Protein AF-A0A7V3C710-F1 (afdb_monomer)

Solvent-accessible surface area (backbone atoms only — not comparable to full-atom values): 4600 Å² total; per-residue (Å²): 134,86,66,83,80,61,92,77,72,60,92,76,80,82,80,48,71,71,42,72,47,78,41,51,37,75,61,56,58,69,34,60,93,37,96,40,36,42,80,89,80,55,31,34,56,55,97,94,36,46,28,35,78,76,48,74,47,77,45,97,87,77,48,45,32,27,37,30,31,29,48,84,132

Structure (mmCIF, N/CA/C/O backbone):
data_AF-A0A7V3C710-F1
#
_entry.id   AF-A0A7V3C710-F1
#
loop_
_atom_site.group_PDB
_atom_site.id
_atom_site.type_symbol
_atom_site.label_atom_id
_atom_site.label_alt_id
_atom_site.label_comp_id
_atom_site.label_asym_id
_atom_site.label_entity_id
_atom_site.label_seq_id
_atom_site.pdbx_PDB_ins_code
_atom_site.Cartn_x
_atom_site.Cartn_y
_atom_site.Cartn_z
_atom_site.occupancy
_atom_site.B_iso_or_equiv
_atom_site.auth_seq_id
_atom_site.auth_comp_id
_atom_site.auth_asym_id
_atom_site.auth_atom_id
_atom_site.pdbx_PDB_model_num
ATOM 1 N N . MET A 1 1 ? -20.639 -15.864 -11.746 1.00 36.72 1 MET A N 1
ATOM 2 C CA . MET A 1 1 ? -20.161 -14.520 -12.127 1.00 36.72 1 MET A CA 1
ATOM 3 C C . MET A 1 1 ? -18.823 -14.292 -11.449 1.00 36.72 1 MET A C 1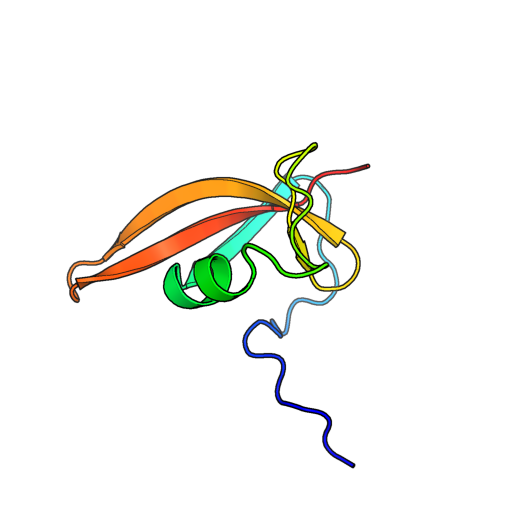
ATOM 5 O O . MET A 1 1 ? -18.792 -14.101 -10.240 1.00 36.72 1 MET A O 1
ATOM 9 N N . SER A 1 2 ? -17.722 -14.416 -12.186 1.00 43.03 2 SER A N 1
ATOM 10 C CA . SER A 1 2 ? -16.394 -14.082 -11.666 1.00 43.03 2 SER A CA 1
ATOM 11 C C . SER A 1 2 ? -16.287 -12.561 -11.643 1.00 43.03 2 SER A C 1
ATOM 13 O O . SER A 1 2 ? -16.272 -11.939 -12.701 1.00 43.03 2 SER A O 1
ATOM 15 N N . GLY A 1 3 ? -16.324 -11.961 -10.449 1.00 49.00 3 GLY A N 1
ATOM 16 C CA . GLY A 1 3 ? -16.126 -10.520 -10.280 1.00 49.00 3 GLY A CA 1
ATOM 17 C C . GLY A 1 3 ? -14.778 -10.069 -10.858 1.00 49.00 3 GLY A C 1
ATOM 18 O O . GLY A 1 3 ? -13.903 -10.918 -11.068 1.00 49.00 3 GLY A O 1
ATOM 19 N N . PRO A 1 4 ? -14.599 -8.762 -11.128 1.00 50.03 4 PRO A N 1
ATOM 20 C CA . PRO A 1 4 ? -13.354 -8.241 -11.680 1.00 50.03 4 PRO A CA 1
ATOM 21 C C . PRO A 1 4 ? -12.190 -8.749 -10.831 1.00 50.03 4 PRO A C 1
ATOM 23 O O . PRO A 1 4 ? -12.233 -8.684 -9.599 1.00 50.03 4 PRO A O 1
ATOM 26 N N . ALA A 1 5 ? -11.195 -9.342 -11.492 1.00 53.22 5 ALA A N 1
ATOM 27 C CA . ALA A 1 5 ? -10.021 -9.887 -10.835 1.00 53.22 5 ALA A CA 1
ATOM 28 C C . ALA A 1 5 ? -9.364 -8.759 -10.037 1.00 53.22 5 ALA A C 1
ATOM 30 O O . ALA A 1 5 ? -8.740 -7.883 -10.623 1.00 53.22 5 ALA A O 1
ATOM 31 N N . ASN A 1 6 ? -9.554 -8.752 -8.7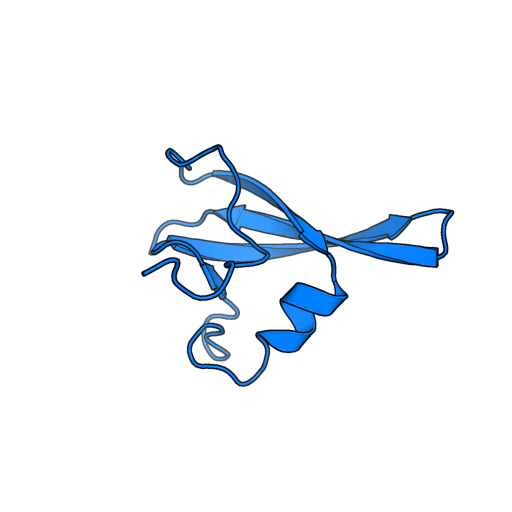15 1.00 57.09 6 ASN A N 1
ATOM 32 C CA . ASN A 1 6 ? -8.886 -7.805 -7.837 1.00 57.09 6 ASN A CA 1
ATOM 33 C C . ASN A 1 6 ? -7.378 -8.091 -7.966 1.00 57.09 6 ASN A C 1
ATOM 35 O O . ASN A 1 6 ? -6.927 -9.138 -7.488 1.00 57.09 6 ASN A O 1
ATOM 39 N N . PRO A 1 7 ? -6.595 -7.212 -8.624 1.00 56.97 7 PRO A N 1
ATOM 40 C CA . PRO A 1 7 ? -5.185 -7.469 -8.923 1.00 56.97 7 PRO A CA 1
ATOM 41 C C . PRO A 1 7 ? -4.324 -7.498 -7.653 1.00 56.97 7 PRO A C 1
ATOM 43 O O . PRO A 1 7 ? -3.140 -7.817 -7.702 1.00 56.97 7 PRO A O 1
ATOM 46 N N . LEU A 1 8 ? -4.931 -7.165 -6.513 1.00 60.53 8 LEU A N 1
ATOM 47 C CA . LEU A 1 8 ? -4.346 -7.147 -5.187 1.00 60.53 8 LEU A CA 1
ATOM 48 C C . LEU A 1 8 ? -4.796 -8.315 -4.306 1.00 60.53 8 LEU A C 1
ATOM 50 O O . LEU A 1 8 ? -4.433 -8.345 -3.132 1.00 60.53 8 LEU A O 1
ATOM 54 N N . LYS A 1 9 ? -5.578 -9.263 -4.839 1.00 59.34 9 LYS A N 1
ATOM 55 C CA . LYS A 1 9 ? -6.083 -10.406 -4.075 1.00 59.34 9 LYS A CA 1
ATOM 56 C C . LYS A 1 9 ? -4.941 -11.365 -3.740 1.00 59.34 9 LYS A C 1
ATOM 58 O O . LYS A 1 9 ? -4.576 -12.228 -4.534 1.00 59.34 9 LYS A O 1
ATOM 63 N N . VAL A 1 10 ? -4.386 -11.220 -2.543 1.00 61.59 10 VAL A N 1
ATOM 64 C CA . VAL A 1 10 ? -3.395 -12.146 -1.983 1.00 61.59 10 VAL A CA 1
ATOM 65 C C . VAL A 1 10 ? -4.126 -13.318 -1.315 1.00 61.59 10 VAL A C 1
ATOM 67 O O . VAL A 1 10 ? -5.167 -13.136 -0.690 1.00 61.59 10 VAL A O 1
ATOM 70 N N . VAL A 1 11 ? -3.582 -14.536 -1.426 1.00 58.62 11 VAL A N 1
ATOM 71 C CA . VAL A 1 11 ? -4.142 -15.762 -0.809 1.00 58.62 11 VAL A CA 1
ATOM 72 C C . VAL A 1 11 ? -4.190 -15.670 0.725 1.00 58.62 11 VAL A C 1
ATOM 74 O O . VAL A 1 11 ? -5.032 -16.298 1.364 1.00 58.62 11 VAL A O 1
ATOM 77 N N . LYS A 1 12 ? -3.325 -14.848 1.332 1.00 64.12 12 LYS A N 1
ATOM 78 C CA . LYS A 1 12 ? -3.370 -14.538 2.762 1.00 64.12 12 LYS A CA 1
ATOM 79 C C . LYS A 1 12 ? -4.587 -13.650 3.042 1.00 64.12 12 LYS A C 1
ATOM 81 O O . LYS A 1 12 ? -4.572 -12.458 2.762 1.00 64.12 12 LYS A O 1
ATOM 86 N N . THR A 1 13 ? -5.636 -14.240 3.605 1.00 64.50 13 THR A N 1
ATOM 87 C CA . THR A 1 13 ? -6.879 -13.544 3.984 1.00 64.50 13 THR A CA 1
ATOM 88 C C . THR A 1 13 ? -6.882 -13.063 5.435 1.00 64.50 13 THR A C 1
ATOM 90 O O . THR A 1 13 ? -7.683 -12.206 5.798 1.00 64.50 13 THR A O 1
ATOM 93 N N . ASN A 1 14 ? -5.978 -13.580 6.273 1.00 77.38 14 ASN A N 1
ATOM 94 C CA . ASN A 1 14 ? -5.919 -13.257 7.698 1.00 77.38 14 ASN A CA 1
ATOM 95 C C . ASN A 1 14 ? -4.735 -12.342 8.028 1.00 77.38 14 ASN A C 1
ATOM 97 O O . ASN A 1 14 ? -3.752 -12.764 8.639 1.00 77.38 14 ASN A O 1
ATOM 101 N N . TRP A 1 15 ? -4.814 -11.095 7.573 1.00 86.75 15 TRP A N 1
ATOM 102 C CA . TRP A 1 15 ? -3.850 -10.065 7.948 1.00 86.75 15 TRP A CA 1
ATOM 103 C C . TRP A 1 15 ? -3.971 -9.725 9.442 1.00 86.75 15 TRP A C 1
ATOM 105 O O . TRP A 1 15 ? -4.999 -9.965 10.081 1.00 86.75 15 TRP A O 1
ATOM 115 N N . ARG A 1 16 ? -2.934 -9.153 10.036 1.00 88.69 16 ARG A N 1
ATOM 116 C CA . ARG A 1 16 ? -2.961 -8.602 11.398 1.00 88.69 16 ARG A CA 1
ATOM 117 C C . ARG A 1 16 ? -2.319 -7.226 11.396 1.00 88.69 16 ARG A C 1
ATOM 119 O O . ARG A 1 16 ? -1.516 -6.931 10.520 1.00 88.69 16 ARG A O 1
ATOM 126 N N . VAL A 1 17 ? -2.666 -6.395 12.372 1.00 90.38 17 VAL A N 1
ATOM 127 C CA . VAL A 1 17 ? -1.969 -5.121 12.585 1.00 90.38 17 VAL A CA 1
ATOM 128 C C . VAL A 1 17 ? -0.475 -5.400 12.740 1.00 90.38 17 VAL A C 1
ATOM 130 O O . VAL A 1 17 ? -0.087 -6.319 13.459 1.00 90.38 17 VAL A O 1
ATOM 133 N N . GLY A 1 18 ? 0.346 -4.633 12.030 1.00 90.75 18 GLY A N 1
ATOM 134 C CA . GLY A 1 18 ? 1.790 -4.833 11.942 1.00 90.75 18 GLY A CA 1
ATOM 135 C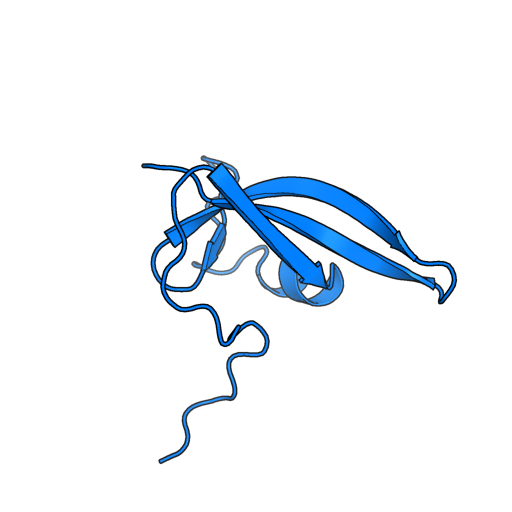 C . GLY A 1 18 ? 2.239 -5.752 10.804 1.00 90.75 18 GLY A C 1
ATOM 136 O O . GLY A 1 18 ? 3.412 -5.696 10.442 1.00 90.75 18 GLY A O 1
ATOM 137 N N . ASP A 1 19 ? 1.348 -6.541 10.190 1.00 92.19 19 ASP A N 1
ATOM 138 C CA . ASP A 1 19 ? 1.709 -7.324 9.006 1.00 92.19 19 ASP A CA 1
ATOM 139 C C . ASP A 1 19 ? 2.111 -6.404 7.852 1.00 92.19 19 ASP A C 1
ATOM 141 O O . ASP A 1 19 ? 1.507 -5.352 7.633 1.00 92.19 19 ASP A O 1
ATOM 145 N N . GLN A 1 20 ? 3.076 -6.858 7.057 1.00 91.56 20 GLN A N 1
ATOM 146 C CA . GLN A 1 20 ? 3.518 -6.165 5.857 1.00 91.56 20 GLN A CA 1
ATOM 147 C C . GLN A 1 20 ? 3.101 -6.911 4.587 1.00 91.56 20 GLN A C 1
ATOM 149 O O . GLN A 1 20 ? 3.022 -8.142 4.562 1.00 91.56 20 GLN A O 1
ATOM 154 N N . ARG A 1 21 ? 2.865 -6.157 3.512 1.00 89.56 21 ARG A N 1
ATOM 155 C CA . ARG A 1 21 ? 2.663 -6.684 2.158 1.00 89.56 21 ARG A CA 1
ATOM 156 C C . ARG A 1 21 ? 3.386 -5.824 1.137 1.00 89.56 21 ARG A C 1
ATOM 158 O O . ARG A 1 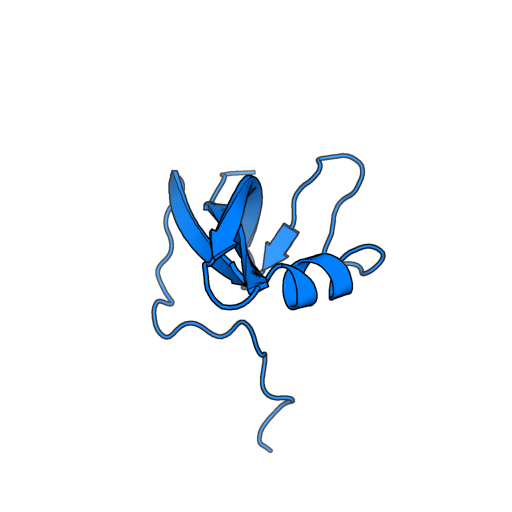21 ? 3.404 -4.601 1.247 1.00 89.56 21 ARG A O 1
ATOM 165 N N . GLU A 1 22 ? 3.913 -6.466 0.106 1.00 91.19 22 GLU A N 1
ATOM 166 C CA . GLU A 1 22 ? 4.405 -5.768 -1.075 1.00 91.19 22 GLU A CA 1
ATOM 167 C C . GLU A 1 22 ? 3.296 -5.647 -2.117 1.00 91.19 22 GLU A C 1
ATOM 169 O O . GLU A 1 22 ? 2.562 -6.597 -2.393 1.00 91.19 22 GLU A O 1
ATOM 174 N N . VAL A 1 23 ? 3.188 -4.468 -2.716 1.00 89.81 23 VAL A N 1
ATOM 175 C CA . VAL A 1 23 ? 2.251 -4.176 -3.799 1.00 89.81 23 VAL A CA 1
ATOM 176 C C . VAL A 1 23 ? 3.016 -3.502 -4.933 1.00 89.81 23 VAL A C 1
ATOM 178 O O . VAL A 1 23 ? 3.811 -2.610 -4.655 1.00 89.81 23 VAL A O 1
ATOM 181 N N . PRO A 1 24 ? 2.814 -3.860 -6.213 1.00 91.75 24 PRO A N 1
ATOM 182 C CA . PRO A 1 24 ? 3.476 -3.156 -7.307 1.00 91.75 24 PRO A CA 1
ATOM 183 C C . PRO A 1 24 ? 3.147 -1.660 -7.268 1.00 91.75 24 PRO A C 1
ATOM 185 O O . PRO A 1 24 ? 1.974 -1.296 -7.175 1.00 91.75 24 PRO A O 1
ATOM 188 N N . ALA A 1 25 ? 4.161 -0.799 -7.390 1.00 91.44 25 ALA A N 1
ATOM 189 C CA . ALA A 1 25 ? 3.986 0.649 -7.272 1.00 91.44 25 ALA A CA 1
ATOM 190 C C . ALA A 1 25 ? 2.924 1.164 -8.251 1.00 91.44 25 ALA A C 1
ATOM 192 O O . ALA A 1 25 ? 2.023 1.881 -7.847 1.00 91.44 25 ALA A O 1
ATOM 193 N N . ARG A 1 26 ? 2.936 0.674 -9.498 1.00 89.19 26 ARG A N 1
ATOM 194 C CA . ARG A 1 26 ? 1.924 1.001 -10.519 1.00 89.19 26 ARG A CA 1
ATOM 195 C C . ARG A 1 26 ? 0.476 0.736 -10.085 1.00 89.19 26 ARG A C 1
ATOM 197 O O . ARG A 1 26 ? -0.422 1.438 -10.521 1.00 89.19 26 ARG A O 1
ATOM 204 N N . VAL A 1 27 ? 0.245 -0.297 -9.270 1.00 87.56 27 VAL A N 1
ATOM 205 C CA . VAL A 1 27 ? -1.103 -0.639 -8.797 1.00 87.56 27 VAL A CA 1
ATOM 206 C C . VAL A 1 27 ? -1.491 0.278 -7.647 1.00 87.56 27 VAL A C 1
ATOM 208 O O . VAL A 1 27 ? -2.631 0.714 -7.592 1.00 87.56 27 VAL A O 1
ATOM 211 N N . LEU A 1 28 ? -0.543 0.602 -6.762 1.00 89.00 28 LEU A N 1
ATOM 212 C CA . LEU A 1 28 ? -0.781 1.544 -5.672 1.00 89.00 28 LEU A CA 1
ATOM 213 C C . LEU A 1 28 ? -1.069 2.957 -6.204 1.00 89.00 28 LEU A C 1
ATOM 215 O O . LEU A 1 28 ? -2.032 3.576 -5.773 1.00 89.00 28 LEU A O 1
ATOM 219 N N . GLU A 1 29 ? -0.301 3.418 -7.193 1.00 88.31 29 GLU A N 1
ATOM 220 C CA . GLU A 1 29 ? -0.518 4.691 -7.901 1.00 88.31 29 GLU A CA 1
ATOM 221 C C . GLU A 1 29 ? -1.911 4.756 -8.543 1.00 88.31 29 GLU A C 1
ATOM 223 O O . GLU A 1 29 ? -2.574 5.781 -8.473 1.00 88.31 29 GLU A O 1
ATOM 228 N N . ALA A 1 30 ? -2.411 3.649 -9.099 1.00 88.19 30 ALA A N 1
ATOM 229 C CA . ALA A 1 30 ? -3.763 3.597 -9.658 1.00 88.19 30 ALA A CA 1
ATOM 230 C C . ALA A 1 30 ? -4.880 3.706 -8.599 1.00 88.19 30 ALA A C 1
ATOM 232 O O . ALA A 1 30 ? -6.025 3.973 -8.958 1.00 88.19 30 ALA A O 1
ATOM 233 N N . LEU A 1 31 ? -4.573 3.487 -7.313 1.00 85.06 31 LEU A N 1
ATOM 234 C CA . LEU A 1 31 ? -5.516 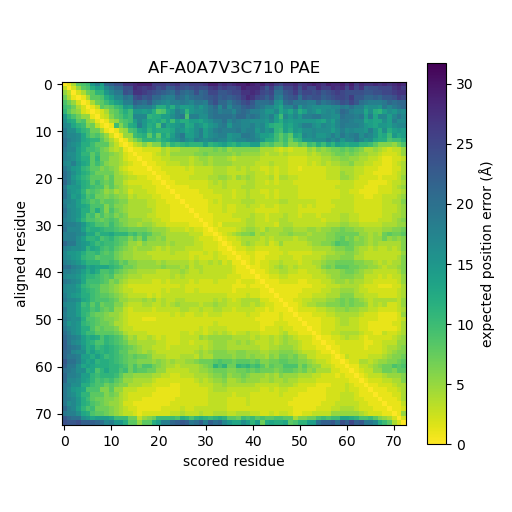3.704 -6.211 1.00 85.06 31 LEU A CA 1
ATOM 235 C C . LEU A 1 31 ? -5.523 5.157 -5.723 1.00 85.06 31 LEU A C 1
ATOM 237 O O . LEU A 1 31 ? -6.482 5.559 -5.059 1.00 85.06 31 LEU A O 1
ATOM 241 N N . HIS A 1 32 ? -4.499 5.955 -6.041 1.00 82.94 32 HIS A N 1
ATOM 242 C CA . HIS A 1 32 ? -4.503 7.374 -5.700 1.00 82.94 32 HIS A CA 1
ATOM 243 C C . HIS A 1 32 ? -5.661 8.085 -6.409 1.00 82.94 32 HIS A C 1
ATOM 245 O O . HIS A 1 32 ? -5.844 7.959 -7.617 1.00 82.94 32 HIS A O 1
ATOM 251 N N . GLY A 1 33 ? -6.443 8.849 -5.643 1.00 78.56 33 GLY A N 1
ATOM 252 C CA . GLY A 1 33 ? -7.620 9.558 -6.155 1.00 78.56 33 GLY A CA 1
ATOM 253 C C . GLY A 1 33 ? -8.878 8.694 -6.281 1.00 78.56 33 GLY A C 1
ATOM 254 O O . GLY A 1 33 ? -9.890 9.177 -6.780 1.00 78.56 33 GLY A O 1
ATOM 255 N N . THR A 1 34 ? -8.833 7.442 -5.822 1.00 86.25 34 THR A N 1
ATOM 256 C CA . THR A 1 34 ? -10.020 6.594 -5.642 1.00 86.25 34 THR A CA 1
ATOM 257 C C . THR A 1 34 ? -10.453 6.589 -4.175 1.00 86.25 34 THR A C 1
ATOM 259 O O . THR A 1 34 ? -9.650 6.906 -3.299 1.00 86.25 34 THR A O 1
ATOM 262 N N . ASP A 1 35 ? -11.672 6.129 -3.881 1.00 84.19 35 ASP A N 1
ATOM 263 C CA . ASP A 1 35 ? -12.152 5.919 -2.502 1.00 84.19 35 ASP A CA 1
ATOM 264 C C . ASP A 1 35 ? -11.306 4.915 -1.693 1.00 84.19 35 ASP A C 1
ATOM 266 O O . ASP A 1 35 ? -11.448 4.802 -0.477 1.00 84.19 35 ASP A O 1
ATOM 270 N N . ALA A 1 36 ? -10.412 4.168 -2.350 1.00 85.38 36 ALA A N 1
ATOM 271 C CA . ALA A 1 36 ? -9.483 3.263 -1.684 1.00 85.38 36 ALA A CA 1
ATOM 272 C C . ALA A 1 36 ? -8.272 3.982 -1.065 1.00 85.38 36 ALA A C 1
ATOM 274 O O . ALA A 1 36 ? -7.475 3.319 -0.402 1.00 85.38 36 ALA A O 1
ATOM 275 N N . TYR A 1 37 ? -8.101 5.291 -1.272 1.00 90.81 37 TYR A N 1
ATOM 276 C CA . TYR A 1 37 ? -7.037 6.082 -0.657 1.00 90.81 37 TYR A CA 1
ATOM 277 C C . TYR A 1 37 ? -7.616 7.253 0.137 1.00 90.81 37 TYR A C 1
ATOM 279 O O . TYR A 1 37 ? -8.189 8.183 -0.428 1.00 90.81 37 TYR A O 1
ATOM 287 N N . ASP A 1 38 ? -7.405 7.229 1.450 1.00 88.56 38 ASP A N 1
ATOM 288 C CA . ASP A 1 38 ? -7.688 8.358 2.322 1.00 88.56 38 ASP A CA 1
ATOM 289 C C . ASP A 1 38 ? -6.493 9.316 2.302 1.00 88.56 38 ASP A C 1
ATOM 291 O O . ASP A 1 38 ? -5.424 9.031 2.848 1.00 88.56 38 ASP A O 1
ATOM 295 N N . SER A 1 39 ? -6.661 10.465 1.649 1.00 86.19 39 SER A N 1
ATOM 296 C CA . SER A 1 39 ? -5.608 11.478 1.557 1.00 86.19 39 SER A CA 1
ATOM 297 C C . SER A 1 39 ? -5.346 12.221 2.866 1.00 86.19 39 SER A C 1
ATOM 299 O O . SER A 1 39 ? -4.261 12.780 3.020 1.00 86.19 39 SER A O 1
ATOM 301 N N . TYR A 1 40 ? -6.327 12.270 3.772 1.00 87.44 40 TYR A N 1
ATOM 302 C CA . TYR A 1 40 ? -6.195 12.954 5.055 1.00 87.44 40 TYR A CA 1
ATOM 303 C C . TYR A 1 40 ? -5.328 12.127 6.004 1.00 87.44 40 TYR A C 1
ATOM 305 O O . TYR A 1 40 ? -4.378 12.641 6.592 1.00 87.44 40 TYR A O 1
ATOM 313 N N . GLU A 1 41 ? -5.600 10.826 6.078 1.00 87.81 41 GLU A N 1
ATOM 314 C CA . GLU A 1 41 ? -4.852 9.900 6.932 1.00 87.81 41 GLU A CA 1
ATOM 315 C C . GLU A 1 41 ? -3.623 9.295 6.240 1.00 87.81 41 GLU A C 1
ATOM 317 O O . GLU A 1 41 ? -2.750 8.722 6.897 1.00 87.81 41 GLU A O 1
ATOM 322 N N . GLN A 1 42 ? -3.523 9.453 4.916 1.00 90.81 42 GLN A N 1
ATOM 323 C CA . GLN A 1 42 ? -2.505 8.832 4.062 1.00 90.81 42 GLN A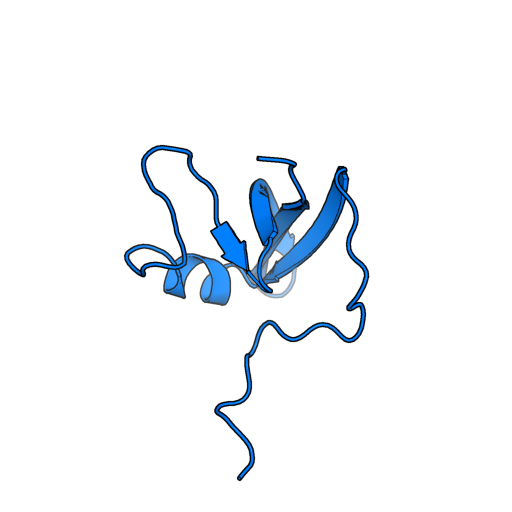 CA 1
ATOM 324 C C . GLN A 1 42 ? -2.532 7.297 4.155 1.00 90.81 42 GLN A C 1
ATOM 326 O O . GLN A 1 42 ? -1.489 6.634 4.236 1.00 90.81 42 GLN A O 1
ATOM 331 N N . LEU A 1 43 ? -3.743 6.731 4.151 1.00 92.56 43 LEU A N 1
ATOM 332 C CA . LEU A 1 43 ? -4.001 5.300 4.304 1.00 92.56 43 LEU A CA 1
ATOM 333 C C . LEU A 1 43 ? -4.704 4.725 3.079 1.00 92.56 43 LEU A C 1
ATOM 335 O O . LEU A 1 43 ? -5.562 5.352 2.468 1.00 92.56 43 LEU A O 1
ATOM 339 N N . TYR A 1 44 ? -4.368 3.483 2.744 1.00 91.62 44 TYR A N 1
ATOM 340 C CA . TYR A 1 44 ? -5.053 2.719 1.711 1.00 91.62 44 TYR A CA 1
ATOM 341 C C . TYR A 1 44 ? -6.032 1.741 2.349 1.00 91.62 44 TYR A C 1
ATOM 343 O O . TYR A 1 44 ? -5.664 0.969 3.236 1.00 91.62 44 TYR A O 1
ATOM 351 N N . ARG A 1 45 ? -7.267 1.722 1.854 1.00 90.50 45 ARG A N 1
ATOM 352 C CA . ARG A 1 45 ? -8.297 0.749 2.215 1.00 90.50 45 ARG A CA 1
ATOM 353 C C . ARG A 1 45 ? -8.255 -0.405 1.225 1.00 90.50 45 ARG A C 1
ATOM 355 O O . ARG A 1 45 ? -8.734 -0.302 0.100 1.00 90.50 45 ARG A O 1
ATOM 362 N N . ILE A 1 46 ? -7.658 -1.519 1.638 1.00 87.81 46 ILE A N 1
ATOM 363 C CA . ILE A 1 46 ? -7.496 -2.707 0.793 1.00 87.81 46 ILE A CA 1
ATOM 364 C C . ILE A 1 46 ? -7.937 -3.931 1.590 1.00 87.81 46 ILE A C 1
ATOM 366 O O . ILE A 1 46 ? -7.494 -4.136 2.720 1.00 87.81 46 ILE A O 1
ATOM 370 N N . ASP A 1 47 ? -8.815 -4.745 1.001 1.00 83.31 47 ASP A N 1
ATOM 371 C CA . ASP A 1 47 ? -9.371 -5.956 1.623 1.00 83.31 47 ASP A CA 1
ATOM 372 C C . ASP A 1 47 ? -10.065 -5.682 2.979 1.00 83.31 47 ASP A C 1
ATOM 374 O O . ASP A 1 47 ? -9.975 -6.477 3.914 1.00 83.31 47 ASP A O 1
ATOM 378 N N . GLY A 1 48 ? -10.737 -4.527 3.096 1.00 83.94 48 GLY A N 1
ATOM 379 C CA . GLY A 1 48 ? -11.441 -4.105 4.316 1.00 83.94 48 GLY A CA 1
ATOM 380 C C . GLY A 1 48 ? -10.520 -3.698 5.468 1.00 83.94 48 GLY A C 1
ATOM 381 O O . GLY A 1 48 ? -10.953 -3.672 6.616 1.00 83.94 48 GLY A O 1
ATOM 382 N N . ARG A 1 49 ? -9.243 -3.420 5.181 1.00 89.44 49 ARG A N 1
ATOM 383 C CA . ARG A 1 49 ? -8.238 -3.029 6.173 1.00 89.44 49 ARG A CA 1
ATOM 384 C C . ARG A 1 49 ? -7.509 -1.764 5.769 1.00 89.44 49 ARG A C 1
ATOM 386 O O . ARG A 1 49 ? -7.384 -1.471 4.581 1.00 89.44 49 ARG A O 1
ATOM 393 N N . ALA A 1 50 ? -6.995 -1.077 6.778 1.00 92.31 50 ALA A N 1
ATOM 394 C CA . ALA A 1 50 ? -6.160 0.098 6.642 1.00 92.31 50 ALA A CA 1
ATOM 395 C C . ALA A 1 50 ? -4.692 -0.282 6.443 1.00 92.31 50 ALA A C 1
ATOM 397 O O . ALA A 1 50 ? -4.133 -1.111 7.170 1.00 92.31 50 ALA A O 1
ATOM 398 N N . TRP A 1 51 ? -4.058 0.357 5.468 1.00 94.25 51 TRP A N 1
ATOM 399 C CA . TRP A 1 51 ? -2.678 0.106 5.090 1.00 94.25 51 TRP A CA 1
ATOM 400 C C . TRP A 1 51 ? -1.911 1.411 4.973 1.00 94.25 51 TRP A C 1
ATOM 402 O O . TRP A 1 51 ? -2.298 2.299 4.219 1.00 94.25 51 TRP A O 1
ATOM 412 N N . ARG A 1 52 ? -0.779 1.503 5.665 1.00 94.50 52 ARG A N 1
ATOM 413 C CA . ARG A 1 52 ? 0.130 2.643 5.569 1.00 94.50 52 ARG A CA 1
ATOM 414 C C . ARG A 1 52 ? 1.295 2.317 4.649 1.00 94.50 52 ARG A C 1
ATOM 416 O O . ARG A 1 52 ? 1.864 1.231 4.745 1.00 94.50 52 ARG A O 1
ATOM 423 N N . LEU A 1 53 ? 1.667 3.259 3.786 1.00 93.69 53 LEU A N 1
ATOM 424 C CA . LEU A 1 53 ? 2.880 3.151 2.979 1.00 93.69 53 LEU A CA 1
ATOM 425 C C . LEU A 1 53 ? 4.116 3.324 3.869 1.00 93.69 53 LEU A C 1
ATOM 427 O O . LEU A 1 53 ? 4.288 4.371 4.485 1.00 93.69 53 LEU A O 1
ATOM 431 N N . GLU A 1 54 ? 4.974 2.306 3.926 1.00 94.50 54 GLU A N 1
ATOM 432 C CA . GLU A 1 54 ? 6.240 2.358 4.672 1.00 94.50 54 GLU A CA 1
ATOM 433 C C . GLU A 1 54 ? 7.440 2.672 3.781 1.00 94.50 54 GLU A C 1
ATOM 435 O O . GLU A 1 54 ? 8.438 3.210 4.252 1.00 94.50 54 GLU A O 1
ATOM 440 N N . GLY A 1 55 ? 7.364 2.348 2.491 1.00 92.75 55 GLY A N 1
ATOM 441 C CA . GLY A 1 55 ? 8.453 2.635 1.570 1.00 92.75 55 GLY A CA 1
ATOM 442 C C . GLY A 1 55 ? 8.230 2.093 0.170 1.00 92.75 55 GLY A C 1
ATOM 443 O O . GLY A 1 55 ? 7.237 1.423 -0.118 1.00 92.75 55 GLY A O 1
ATOM 444 N N . ARG A 1 56 ? 9.191 2.383 -0.707 1.00 94.06 56 ARG A N 1
ATOM 445 C CA . ARG A 1 56 ? 9.243 1.893 -2.084 1.00 94.06 56 ARG A CA 1
ATOM 446 C C . ARG A 1 56 ? 10.591 1.225 -2.327 1.00 94.06 56 ARG A C 1
ATOM 448 O O . ARG A 1 56 ? 11.633 1.779 -1.998 1.00 94.06 56 ARG A O 1
ATOM 455 N N . VAL A 1 57 ? 10.549 0.043 -2.921 1.00 92.25 57 VAL A N 1
ATOM 456 C CA . VAL A 1 57 ? 11.700 -0.760 -3.314 1.00 92.25 57 VAL A CA 1
ATOM 457 C C . VAL A 1 57 ? 11.771 -0.764 -4.834 1.00 92.25 57 VAL A C 1
ATOM 459 O O . VAL A 1 57 ? 10.847 -1.231 -5.504 1.00 92.25 57 VAL A O 1
ATOM 462 N N . SER A 1 58 ? 12.867 -0.247 -5.379 1.00 92.81 58 SER A N 1
ATOM 463 C CA . SER A 1 58 ? 13.192 -0.381 -6.799 1.00 92.81 58 SER A CA 1
ATOM 464 C C . SER A 1 58 ? 13.857 -1.730 -7.040 1.00 92.81 58 SER A C 1
ATOM 466 O O . SER A 1 58 ? 14.743 -2.136 -6.289 1.00 92.81 58 SER A O 1
ATOM 468 N N . ARG A 1 59 ? 13.423 -2.436 -8.081 1.00 88.88 59 ARG A N 1
ATOM 469 C CA . ARG A 1 59 ? 13.948 -3.745 -8.464 1.00 88.88 59 ARG A CA 1
ATOM 470 C C . ARG A 1 59 ? 14.909 -3.606 -9.654 1.00 88.88 59 ARG A C 1
ATOM 472 O O . ARG A 1 59 ? 14.762 -2.673 -10.447 1.00 88.88 59 ARG A O 1
ATOM 479 N N . PRO A 1 60 ? 15.882 -4.526 -9.813 1.00 90.00 60 PRO A N 1
ATOM 480 C CA . PRO A 1 60 ? 16.848 -4.479 -10.917 1.00 90.00 60 PRO A CA 1
ATOM 481 C C . PRO A 1 60 ? 16.220 -4.594 -12.313 1.00 90.00 60 PRO A C 1
ATOM 483 O O . PRO A 1 60 ? 16.832 -4.185 -13.292 1.00 90.00 60 PRO A O 1
ATOM 486 N N . ASP A 1 61 ? 15.000 -5.128 -12.408 1.00 90.00 61 ASP A N 1
ATOM 487 C CA . ASP A 1 61 ? 14.216 -5.232 -13.646 1.00 90.00 61 ASP A CA 1
ATOM 488 C C . ASP A 1 61 ? 13.549 -3.905 -14.067 1.00 90.00 61 ASP A C 1
ATOM 490 O O . ASP A 1 61 ? 12.771 -3.872 -15.019 1.00 90.00 61 ASP A O 1
ATOM 494 N N . GLY A 1 62 ? 13.826 -2.808 -13.352 1.00 88.44 62 GLY A N 1
ATOM 495 C CA . GLY A 1 62 ? 13.231 -1.494 -13.591 1.00 88.44 62 GLY A CA 1
ATOM 496 C C . GLY A 1 62 ? 11.819 -1.337 -13.024 1.00 88.44 62 GLY A C 1
ATOM 497 O O . GLY A 1 62 ? 11.224 -0.268 -13.158 1.00 88.44 62 GLY A O 1
ATOM 498 N N . THR A 1 63 ? 11.267 -2.363 -12.371 1.00 90.62 63 THR A N 1
ATOM 499 C CA . THR A 1 63 ? 9.982 -2.257 -11.676 1.00 90.62 63 THR A CA 1
ATOM 500 C C . THR A 1 63 ? 10.166 -1.730 -10.255 1.00 90.62 63 THR A C 1
ATOM 502 O O . THR A 1 63 ? 11.266 -1.684 -9.704 1.00 90.62 63 THR A O 1
ATOM 505 N N . SER A 1 64 ? 9.077 -1.295 -9.626 1.00 92.81 64 SER A N 1
ATOM 506 C CA . SER A 1 64 ? 9.094 -0.913 -8.214 1.00 92.81 64 SER A CA 1
ATOM 507 C C . SER A 1 64 ? 7.922 -1.537 -7.474 1.00 92.81 64 SER A C 1
ATOM 509 O O . SER A 1 64 ? 6.822 -1.671 -8.018 1.00 92.81 64 SER A O 1
ATOM 511 N N . ALA A 1 65 ? 8.153 -1.889 -6.216 1.00 92.50 65 ALA A N 1
ATOM 512 C CA . ALA A 1 65 ? 7.136 -2.343 -5.282 1.00 92.50 65 ALA A CA 1
ATOM 513 C C . ALA A 1 65 ? 7.054 -1.370 -4.105 1.00 92.50 65 ALA A C 1
ATOM 515 O O . ALA A 1 65 ? 8.060 -0.834 -3.658 1.00 92.50 65 ALA A O 1
ATOM 516 N N . CYS A 1 66 ? 5.855 -1.130 -3.608 1.00 93.75 66 CYS A N 1
ATOM 517 C CA . CYS A 1 66 ? 5.600 -0.395 -2.385 1.00 93.75 66 CYS A CA 1
ATOM 518 C C . CYS A 1 66 ? 5.371 -1.387 -1.245 1.00 93.75 66 CYS A C 1
ATOM 520 O O . CYS A 1 66 ? 4.632 -2.362 -1.405 1.00 93.75 66 CYS A O 1
ATOM 522 N N . LEU A 1 67 ? 5.988 -1.122 -0.099 1.00 93.81 67 LEU A N 1
ATOM 523 C CA . LEU A 1 67 ? 5.778 -1.873 1.126 1.00 93.81 67 LEU A CA 1
ATOM 524 C C . LEU A 1 67 ? 4.676 -1.194 1.932 1.00 93.81 67 LEU A C 1
ATOM 526 O O . LEU A 1 67 ? 4.786 -0.016 2.277 1.00 93.81 67 LEU A O 1
ATOM 530 N N . LEU A 1 68 ? 3.618 -1.938 2.223 1.00 93.69 68 LEU A N 1
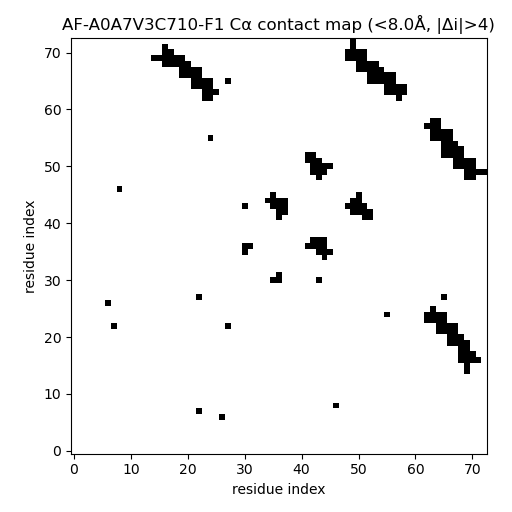ATOM 531 C CA . LEU A 1 68 ? 2.510 -1.483 3.046 1.00 93.69 68 LEU A CA 1
ATOM 532 C C . LEU A 1 68 ? 2.511 -2.224 4.376 1.00 93.69 68 LEU A C 1
ATOM 534 O O . LEU A 1 68 ? 2.719 -3.437 4.393 1.00 93.69 68 LEU A O 1
ATOM 538 N N . ARG A 1 69 ? 2.191 -1.525 5.464 1.00 94.19 69 ARG A N 1
ATOM 539 C CA . ARG A 1 69 ? 1.940 -2.112 6.784 1.00 94.19 69 ARG A CA 1
ATOM 540 C C . ARG A 1 69 ? 0.471 -1.984 7.149 1.00 94.19 69 ARG A C 1
ATOM 542 O O . ARG A 1 69 ? -0.100 -0.902 7.042 1.00 94.19 69 ARG A O 1
ATOM 549 N N . CYS A 1 70 ? -0.130 -3.080 7.596 1.00 94.00 70 CYS A N 1
ATOM 550 C CA . CYS A 1 70 ? -1.484 -3.083 8.128 1.00 94.00 70 CYS A CA 1
ATOM 551 C C . CYS A 1 70 ? -1.495 -2.310 9.448 1.00 94.00 70 CYS A C 1
ATOM 553 O O . CYS A 1 70 ? -0.715 -2.614 10.355 1.00 94.00 70 CYS A O 1
ATOM 555 N N . VAL A 1 71 ? -2.388 -1.337 9.570 1.00 93.25 71 VAL A N 1
ATOM 556 C CA . VAL A 1 71 ? -2.561 -0.539 10.789 1.00 93.25 71 VAL A CA 1
ATOM 557 C C . VAL A 1 71 ? -3.944 -0.783 11.387 1.00 93.25 71 VAL A C 1
ATOM 559 O O . VAL A 1 71 ? -4.823 -1.322 10.713 1.00 93.25 71 VAL A O 1
ATOM 562 N N . ASN A 1 72 ? -4.097 -0.470 12.673 1.00 82.88 72 ASN A N 1
ATOM 563 C CA . ASN A 1 72 ? -5.400 -0.436 13.327 1.00 82.8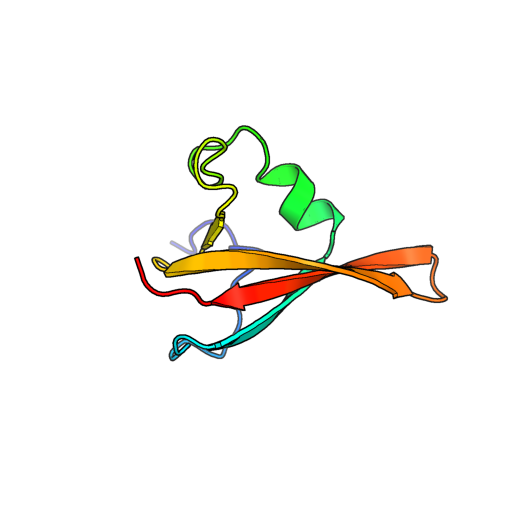8 72 ASN A CA 1
ATOM 564 C C . ASN A 1 72 ? -5.921 0.996 13.219 1.00 82.88 72 ASN A C 1
ATOM 566 O O . ASN A 1 72 ? -5.168 1.923 13.519 1.00 82.88 72 ASN A O 1
ATOM 570 N N . GLU A 1 73 ? -7.174 1.141 12.819 1.00 62.22 73 GLU A N 1
ATOM 571 C CA . GLU A 1 73 ? -7.947 2.372 12.973 1.00 62.22 73 GLU A CA 1
ATOM 572 C C . GLU A 1 73 ? -9.113 2.112 13.916 1.00 62.22 73 GLU A C 1
ATOM 574 O O . GLU A 1 73 ? -9.741 1.035 13.772 1.00 62.22 73 GLU A O 1
#

Secondary structure (DSSP, 8-state):
------TT--S-----TT-EEEEEHHHHHHHTTSTTEETTTTEEEETTEEEEEEEEEE-TTS-EEEEEEEE--

Radius of gyration: 12.51 Å; Cα contacts (8 Å, |Δi|>4): 107; chains: 1; bounding box: 37×29×27 Å

pLDDT: mean 83.07, std 14.29, range [36.72, 94.5]

Mean predicted aligned error: 7.1 Å

Sequence (73 aa):
MSGPANPLKVVKTNWRVGDQREVPARVLEALHGTDAYDSYEQLYRIDGRAWRLEGRVSRPDGTSACLLRCVNE

Foldseek 3Di:
DDPDPPVPDDPPLDDDQFDKDKDWPVVVVVCVPPPQADPVVRWGQDSNFTWHFPDKDQDPVRTIITMIGTHDD

Nearest PDB structures (foldseek):
  7cr9-assembly1_B  TM=5.032E-01  e=7.828E-02  Meiothermus taiwanensis
  3m65-assembly1_A  TM=4.903E-01  e=3.072E-01  Bacillus subtilis subsp. subtilis str. 168
  3ljc-assembly1_A  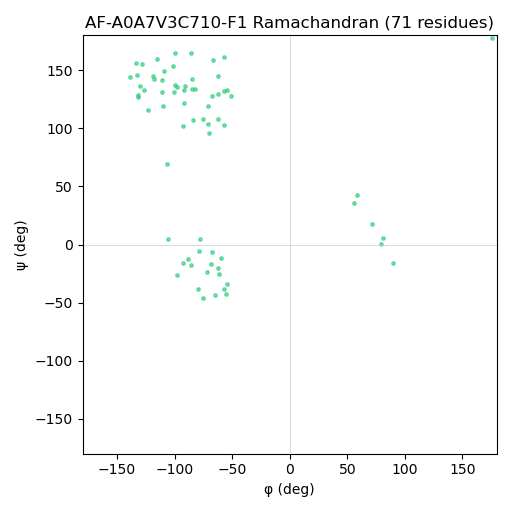TM=4.469E-01  e=3.939E-01  Escherichia coli K-12
  8g66-assembly1_B  TM=4.648E-01  e=1.065E+00  Homo sapiens
  8rq1-assembly1_A  TM=3.831E-01  e=5.374E-01  Homo sapiens